Protein AF-A0A2D8CQT9-F1 (afdb_monomer_lite)

Structure (mmCIF, N/CA/C/O backbone):
data_AF-A0A2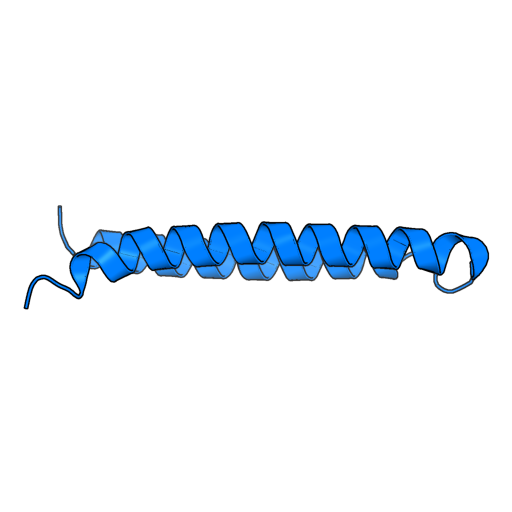D8CQT9-F1
#
_entry.id   AF-A0A2D8CQT9-F1
#
loop_
_atom_site.group_PDB
_atom_site.id
_atom_site.type_symbol
_atom_site.label_atom_id
_atom_site.label_alt_id
_atom_site.label_comp_id
_atom_site.label_asym_id
_atom_site.label_entity_id
_atom_site.label_seq_id
_atom_site.pdbx_PDB_ins_code
_atom_site.Cartn_x
_atom_site.Cartn_y
_atom_site.Cartn_z
_atom_site.occupancy
_atom_site.B_iso_or_equiv
_atom_site.auth_seq_id
_atom_site.auth_comp_id
_atom_site.auth_a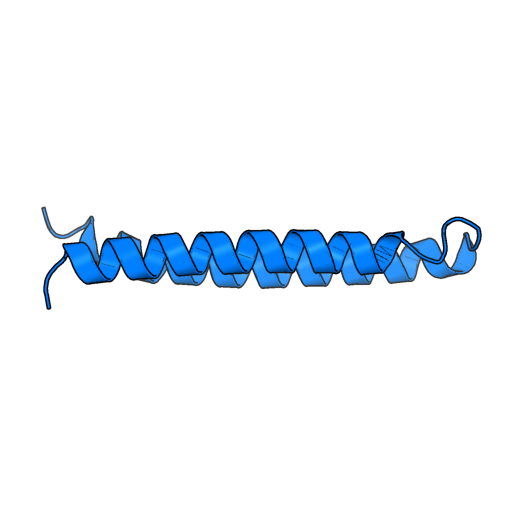sym_id
_atom_site.auth_atom_id
_atom_site.pdbx_PDB_model_num
ATOM 1 N N . MET A 1 1 ? -22.138 2.653 21.509 1.00 52.12 1 MET A N 1
ATOM 2 C CA . MET A 1 1 ? -22.274 1.927 20.223 1.00 52.12 1 MET A CA 1
ATOM 3 C C . MET A 1 1 ? -21.548 0.604 20.380 1.00 52.12 1 MET A C 1
ATOM 5 O O . MET A 1 1 ? -20.379 0.650 20.729 1.00 52.12 1 MET A O 1
ATOM 9 N N . ASN A 1 2 ? -22.249 -0.529 20.264 1.00 54.09 2 ASN A N 1
ATOM 10 C CA . ASN A 1 2 ? -21.778 -1.843 20.723 1.00 54.09 2 ASN A CA 1
ATOM 11 C C . ASN A 1 2 ? -20.353 -2.153 20.210 1.00 54.09 2 ASN A C 1
ATOM 13 O O . ASN A 1 2 ? -20.137 -2.141 18.998 1.00 54.09 2 ASN A O 1
ATOM 17 N N . ASN A 1 3 ? -19.392 -2.415 21.103 1.00 69.06 3 ASN A N 1
ATOM 18 C CA . ASN A 1 3 ? -17.968 -2.612 20.764 1.00 69.06 3 ASN A CA 1
ATOM 19 C C . ASN A 1 3 ? -17.756 -3.751 19.742 1.00 69.06 3 ASN A C 1
ATOM 21 O O . ASN A 1 3 ? -16.805 -3.743 18.959 1.00 69.06 3 ASN A O 1
ATOM 25 N N . THR A 1 4 ? -18.711 -4.682 19.668 1.00 70.44 4 THR A N 1
ATOM 26 C CA . THR A 1 4 ? -18.802 -5.734 18.649 1.00 70.44 4 THR A CA 1
ATOM 27 C C . THR A 1 4 ? -18.960 -5.183 17.228 1.00 70.44 4 THR A C 1
ATOM 29 O O . THR A 1 4 ? -18.286 -5.655 16.319 1.00 70.44 4 THR A O 1
ATOM 32 N N . ILE A 1 5 ? -19.791 -4.154 17.020 1.00 72.94 5 ILE A N 1
ATOM 33 C CA . ILE A 1 5 ? -20.039 -3.565 15.690 1.00 72.94 5 ILE A CA 1
ATOM 34 C C . ILE A 1 5 ? -18.768 -2.889 15.170 1.00 72.94 5 ILE A C 1
ATOM 36 O O . ILE A 1 5 ? -18.424 -3.047 14.003 1.00 72.94 5 ILE A O 1
ATOM 40 N N . LYS A 1 6 ? -18.029 -2.207 16.051 1.00 68.50 6 LYS A N 1
ATOM 41 C CA . LYS A 1 6 ? -16.768 -1.542 15.701 1.00 68.50 6 LYS A CA 1
ATOM 42 C C . LYS A 1 6 ? -15.661 -2.538 15.337 1.00 68.50 6 LYS A C 1
ATOM 44 O O . LYS A 1 6 ? -14.948 -2.335 14.355 1.00 68.50 6 LYS A O 1
ATOM 49 N N . LYS A 1 7 ? -15.540 -3.641 16.089 1.00 74.88 7 LYS A N 1
ATOM 50 C CA . LYS A 1 7 ? -14.605 -4.737 15.770 1.00 74.88 7 LYS A CA 1
ATOM 51 C C . LYS A 1 7 ? -14.926 -5.383 14.423 1.00 74.88 7 LYS A C 1
ATOM 53 O O . LYS A 1 7 ? -14.018 -5.598 13.624 1.00 74.88 7 LYS A O 1
ATOM 58 N N . VAL A 1 8 ? -16.205 -5.648 14.155 1.00 83.12 8 VAL A N 1
ATOM 59 C CA . VAL A 1 8 ? -16.659 -6.222 12.880 1.00 83.12 8 VAL A CA 1
ATOM 60 C C . VAL A 1 8 ? -16.386 -5.263 11.723 1.00 83.12 8 VAL A C 1
ATOM 62 O O . VAL A 1 8 ? -15.792 -5.677 10.729 1.00 83.12 8 VAL A O 1
ATOM 65 N N . SER A 1 9 ? -16.727 -3.976 11.860 1.00 80.31 9 SER A N 1
ATOM 66 C CA . SER A 1 9 ? -16.458 -2.986 10.812 1.00 80.31 9 SER A CA 1
ATOM 67 C C . SER A 1 9 ? -14.967 -2.851 10.523 1.00 80.31 9 SER A C 1
ATOM 69 O O . SER A 1 9 ? -14.580 -2.744 9.366 1.00 80.31 9 SER A O 1
ATOM 71 N N . ALA A 1 10 ? -14.120 -2.911 11.552 1.00 80.25 10 ALA A N 1
ATOM 72 C CA . ALA A 1 10 ? -12.681 -2.817 11.373 1.00 80.25 10 ALA A CA 1
ATOM 73 C C . ALA A 1 1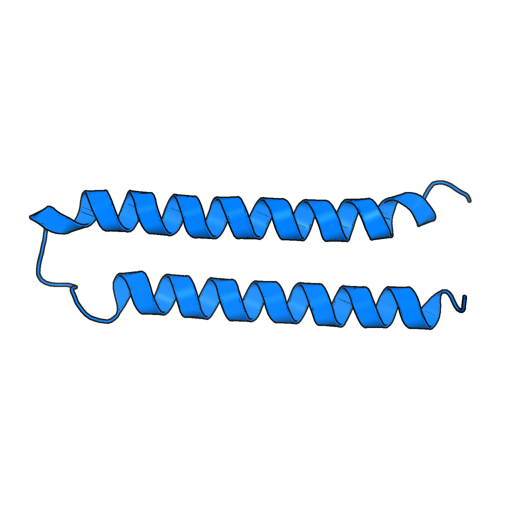0 ? -12.090 -4.045 10.666 1.00 80.25 10 ALA A C 1
ATOM 75 O O . ALA A 1 10 ? -11.268 -3.890 9.767 1.00 80.25 10 ALA A O 1
ATOM 76 N N . TYR A 1 11 ? -12.534 -5.254 11.024 1.00 83.12 11 TYR A N 1
ATOM 77 C CA . TYR A 1 11 ? -12.083 -6.480 10.363 1.00 83.12 11 TYR A CA 1
ATOM 78 C C . TYR A 1 11 ? -12.484 -6.512 8.880 1.00 83.12 11 TYR A C 1
ATOM 80 O O . TYR A 1 11 ? -11.664 -6.842 8.023 1.00 83.12 11 TYR A O 1
ATOM 88 N N . ILE A 1 12 ? -13.712 -6.082 8.568 1.00 86.94 12 ILE A N 1
ATOM 89 C CA . ILE A 1 12 ? -14.187 -5.926 7.186 1.00 86.94 12 ILE A CA 1
ATOM 90 C C . ILE A 1 12 ? -13.322 -4.909 6.433 1.00 86.94 12 ILE A C 1
ATOM 92 O O . ILE A 1 12 ? -12.898 -5.175 5.311 1.00 86.94 12 ILE A O 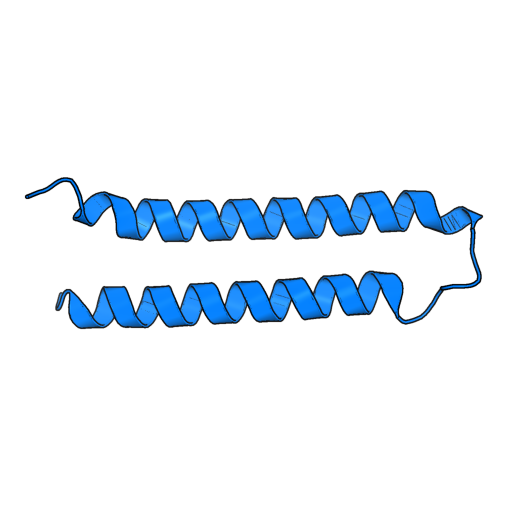1
ATOM 96 N N . LEU A 1 13 ? -13.017 -3.767 7.053 1.00 85.69 13 LEU A N 1
ATOM 97 C CA . LEU A 1 13 ? -12.253 -2.699 6.412 1.00 85.69 13 LEU A CA 1
ATOM 98 C C . LEU A 1 13 ? -10.796 -3.109 6.139 1.00 85.69 13 LEU A C 1
ATOM 100 O O . LEU A 1 13 ? -10.275 -2.828 5.063 1.00 85.69 13 LEU A O 1
ATOM 104 N N . ILE A 1 14 ? -10.163 -3.839 7.064 1.00 86.44 14 ILE A N 1
ATOM 105 C CA . ILE A 1 14 ? -8.819 -4.416 6.876 1.00 86.44 14 ILE A CA 1
ATOM 106 C C . ILE A 1 14 ? -8.822 -5.414 5.716 1.00 86.44 14 ILE A C 1
ATOM 108 O O . ILE A 1 14 ? -7.945 -5.358 4.854 1.00 86.44 14 ILE A O 1
ATOM 112 N N . SER A 1 15 ? -9.812 -6.310 5.676 1.00 88.25 15 SER A N 1
ATOM 113 C CA . SER A 1 15 ? -9.942 -7.305 4.608 1.00 88.25 15 SER A CA 1
ATOM 114 C C . SER A 1 15 ? -10.128 -6.644 3.239 1.00 88.25 15 SER A C 1
ATOM 116 O O . SER A 1 15 ? -9.441 -7.006 2.284 1.00 88.25 15 SER A O 1
ATOM 118 N N . LEU A 1 16 ? -10.974 -5.614 3.159 1.00 87.88 16 LEU A N 1
ATOM 119 C CA . LEU A 1 16 ? -11.199 -4.839 1.940 1.00 87.88 16 LEU A CA 1
ATOM 120 C C . LEU A 1 16 ? -9.910 -4.165 1.441 1.00 87.88 16 LEU A C 1
ATOM 122 O O . LEU A 1 16 ? -9.594 -4.224 0.251 1.00 87.88 16 LEU A O 1
ATOM 126 N N . VAL A 1 17 ? -9.143 -3.550 2.346 1.00 88.94 17 VAL A N 1
ATOM 127 C CA . VAL A 1 17 ? -7.875 -2.882 2.015 1.00 88.94 17 VAL A CA 1
ATOM 128 C C . VAL A 1 17 ? -6.828 -3.881 1.537 1.00 88.94 17 VAL A C 1
ATOM 130 O O . VAL A 1 17 ? -6.167 -3.625 0.530 1.00 88.94 17 VAL A O 1
ATOM 133 N N . LEU A 1 18 ? -6.703 -5.032 2.200 1.00 88.19 18 LEU A N 1
ATOM 134 C CA . LEU A 1 18 ? -5.802 -6.108 1.781 1.00 88.19 18 LEU A CA 1
ATOM 135 C C . LEU A 1 18 ? -6.128 -6.594 0.369 1.00 88.19 18 LEU A C 1
ATOM 137 O O . LEU A 1 18 ? -5.241 -6.611 -0.481 1.00 88.19 18 LEU A O 1
ATOM 141 N N . LEU A 1 19 ? -7.399 -6.906 0.096 1.00 92.06 19 LEU A N 1
ATOM 142 C CA . LEU A 1 19 ? -7.841 -7.341 -1.231 1.00 92.06 19 LEU A CA 1
ATOM 143 C C . LEU A 1 19 ? -7.550 -6.284 -2.299 1.00 92.06 19 LEU A C 1
ATOM 145 O O . LEU A 1 19 ? -6.980 -6.600 -3.341 1.00 92.06 19 LEU A O 1
ATOM 149 N N . THR A 1 20 ? -7.875 -5.023 -2.018 1.00 87.81 20 THR A N 1
ATOM 150 C CA . THR A 1 20 ? -7.641 -3.912 -2.951 1.00 87.81 20 THR A CA 1
ATOM 151 C C . THR A 1 20 ? -6.149 -3.725 -3.230 1.00 87.81 20 THR A C 1
ATOM 153 O O . THR A 1 20 ? -5.751 -3.520 -4.374 1.00 87.81 20 THR A O 1
ATOM 156 N N . THR A 1 21 ? -5.302 -3.861 -2.207 1.00 90.31 21 THR A N 1
ATOM 157 C CA . THR A 1 21 ? -3.842 -3.754 -2.348 1.00 90.31 21 THR A CA 1
ATOM 158 C C . THR A 1 21 ? -3.287 -4.897 -3.192 1.00 90.31 21 THR A C 1
ATOM 160 O O . THR A 1 21 ? -2.476 -4.661 -4.084 1.00 90.31 21 THR A O 1
ATOM 163 N N . THR A 1 22 ? -3.743 -6.131 -2.959 1.00 90.38 22 THR A N 1
ATOM 164 C CA . THR A 1 22 ? -3.327 -7.296 -3.750 1.00 90.38 22 THR A CA 1
ATOM 165 C C . THR A 1 22 ? -3.725 -7.149 -5.214 1.00 90.38 22 THR A C 1
ATOM 167 O O . THR A 1 22 ? -2.882 -7.373 -6.078 1.00 90.38 22 THR A O 1
ATOM 170 N N . VAL A 1 23 ? -4.963 -6.734 -5.504 1.00 90.06 23 VAL A N 1
ATOM 171 C CA . VAL A 1 23 ? -5.436 -6.512 -6.881 1.00 90.06 23 VAL A CA 1
ATOM 172 C C . VAL A 1 23 ? -4.641 -5.398 -7.561 1.00 90.06 23 VAL A C 1
ATOM 174 O O . VAL A 1 23 ? -4.173 -5.599 -8.676 1.00 90.06 23 VAL A O 1
ATOM 177 N N . ALA A 1 24 ? -4.410 -4.273 -6.880 1.00 87.75 24 ALA A N 1
ATOM 178 C CA . ALA A 1 24 ? -3.644 -3.156 -7.429 1.00 87.75 24 ALA A CA 1
ATOM 179 C C . ALA A 1 24 ? -2.194 -3.549 -7.759 1.00 87.75 24 ALA A C 1
ATOM 181 O O . ALA A 1 24 ? -1.678 -3.198 -8.818 1.00 87.75 24 ALA A O 1
ATOM 182 N N . VAL A 1 25 ? -1.533 -4.319 -6.888 1.00 86.94 25 VAL A N 1
ATOM 183 C CA . VAL A 1 25 ? -0.194 -4.850 -7.185 1.00 86.94 25 VAL A CA 1
ATOM 184 C C . VAL A 1 25 ? -0.256 -5.824 -8.365 1.00 86.94 25 VAL A C 1
ATOM 186 O O . VAL A 1 25 ? 0.570 -5.729 -9.267 1.00 86.94 25 VAL A O 1
ATOM 189 N N . LEU A 1 26 ? -1.249 -6.713 -8.430 1.00 87.50 26 LEU A N 1
ATOM 190 C CA . LEU A 1 26 ? -1.404 -7.626 -9.568 1.00 87.50 26 LEU A CA 1
ATOM 191 C C . LEU A 1 26 ? -1.606 -6.878 -10.894 1.00 87.50 26 LEU A C 1
ATOM 193 O O . LEU A 1 26 ? -1.030 -7.265 -11.907 1.00 87.50 26 LEU A O 1
ATOM 197 N N . GLU A 1 27 ? -2.369 -5.787 -10.887 1.00 85.38 27 GLU A N 1
ATOM 198 C CA . GLU A 1 27 ? -2.617 -4.940 -12.057 1.00 85.38 27 GLU A CA 1
ATOM 199 C C . GLU A 1 27 ? -1.337 -4.237 -12.540 1.00 85.38 27 GLU A C 1
ATOM 201 O O . GLU A 1 27 ? -1.053 -4.202 -13.740 1.00 85.38 27 GLU A O 1
ATOM 206 N N . ILE A 1 28 ? -0.505 -3.749 -11.612 1.00 82.00 28 ILE A N 1
ATOM 207 C CA . ILE A 1 28 ? 0.772 -3.098 -11.945 1.00 82.00 28 ILE A CA 1
ATOM 208 C C . ILE A 1 28 ? 1.733 -4.068 -12.647 1.00 82.00 28 ILE A C 1
ATOM 210 O O . ILE A 1 28 ? 2.490 -3.649 -13.530 1.00 82.00 28 ILE A O 1
ATOM 214 N N . TRP A 1 29 ? 1.710 -5.353 -12.290 1.00 79.38 29 TRP A N 1
ATOM 215 C CA . TRP A 1 29 ? 2.661 -6.346 -12.801 1.00 79.38 29 TRP A CA 1
ATOM 216 C C . TRP A 1 29 ? 2.100 -7.240 -13.922 1.00 79.38 29 TRP A C 1
ATOM 218 O O . TRP A 1 29 ? 2.880 -7.772 -14.708 1.00 79.38 29 TRP A O 1
ATOM 228 N N . GLY A 1 30 ? 0.778 -7.383 -14.056 1.00 72.75 30 GLY A N 1
ATOM 229 C CA . GLY A 1 30 ? 0.147 -8.430 -14.871 1.00 72.75 30 GLY A CA 1
ATOM 230 C C . GLY A 1 30 ? 0.256 -8.300 -16.397 1.00 72.75 30 GLY A C 1
ATOM 231 O O . GLY A 1 30 ? 0.141 -9.308 -17.084 1.00 72.75 30 GLY A O 1
ATOM 232 N N . ILE A 1 31 ? 0.478 -7.102 -16.955 1.00 64.81 31 ILE A N 1
ATOM 233 C CA . ILE A 1 31 ? 0.306 -6.855 -18.411 1.00 64.81 31 ILE A CA 1
ATOM 234 C C . ILE A 1 31 ? 1.603 -6.457 -19.150 1.00 64.81 31 ILE A C 1
ATOM 236 O O . ILE A 1 31 ? 1.622 -6.404 -20.374 1.00 64.81 31 ILE A O 1
ATOM 240 N N . HIS A 1 32 ? 2.729 -6.234 -18.461 1.00 55.97 32 HIS A N 1
ATOM 241 C CA . HIS A 1 32 ? 3.935 -5.643 -19.080 1.00 55.97 32 HIS A CA 1
ATOM 242 C C . HIS A 1 32 ? 5.273 -6.249 -18.614 1.00 55.97 32 HIS A C 1
ATOM 244 O O . HIS A 1 32 ? 6.254 -5.528 -18.436 1.00 55.97 32 HIS A O 1
ATOM 250 N N . LEU A 1 33 ? 5.363 -7.575 -18.462 1.00 59.72 33 LEU A N 1
ATOM 251 C CA . LEU A 1 33 ? 6.625 -8.231 -18.070 1.00 59.72 33 LEU A CA 1
ATOM 252 C C . LEU A 1 33 ? 7.800 -8.014 -19.053 1.00 59.72 33 LEU A C 1
ATOM 254 O O . LEU A 1 33 ? 8.944 -8.250 -18.677 1.00 59.72 33 LEU A O 1
ATOM 258 N N . PHE A 1 34 ? 7.548 -7.557 -20.284 1.00 60.25 34 PHE A N 1
ATOM 259 C CA . PHE A 1 34 ? 8.569 -7.421 -21.334 1.00 60.25 34 PHE A CA 1
ATOM 260 C C . PHE A 1 34 ? 9.191 -6.017 -21.489 1.00 60.25 34 PHE A C 1
ATOM 262 O O . PHE A 1 34 ? 10.121 -5.871 -22.281 1.00 60.25 34 PHE A O 1
ATOM 269 N N . ASP A 1 35 ? 8.741 -4.990 -20.751 1.00 68.25 35 ASP A N 1
ATOM 270 C CA . ASP A 1 35 ? 9.270 -3.619 -20.886 1.00 68.25 35 ASP A CA 1
ATOM 271 C C . ASP A 1 35 ? 10.123 -3.198 -19.675 1.00 68.25 35 ASP A C 1
ATOM 273 O O . ASP A 1 35 ? 9.635 -2.693 -18.661 1.00 68.25 35 ASP A O 1
ATOM 277 N N . ILE A 1 36 ? 11.437 -3.404 -19.793 1.00 67.75 36 ILE A N 1
ATOM 278 C CA . ILE A 1 36 ? 12.434 -3.038 -18.772 1.00 67.75 36 ILE A CA 1
ATOM 279 C C . ILE A 1 36 ? 12.532 -1.521 -18.562 1.00 67.75 36 ILE A C 1
ATOM 281 O O . ILE A 1 36 ? 12.900 -1.069 -17.477 1.00 67.75 36 ILE A O 1
ATOM 285 N N . LYS A 1 37 ? 12.168 -0.714 -19.564 1.00 72.38 37 LYS A N 1
ATOM 286 C CA . LYS A 1 37 ? 12.252 0.748 -19.482 1.00 72.38 37 LYS A CA 1
ATOM 287 C C . LYS A 1 37 ? 11.180 1.320 -18.551 1.00 72.38 37 LYS A C 1
ATOM 289 O O . LYS A 1 37 ? 11.441 2.280 -17.829 1.00 72.38 37 LYS A O 1
ATOM 294 N N . ALA A 1 38 ? 10.006 0.695 -18.513 1.00 74.56 38 ALA A N 1
ATOM 295 C CA . ALA A 1 38 ? 8.904 1.052 -17.627 1.00 74.56 38 ALA A CA 1
ATOM 296 C C . ALA A 1 38 ? 8.998 0.425 -16.221 1.00 74.56 38 ALA A C 1
ATOM 298 O O . ALA A 1 38 ? 8.184 0.760 -15.356 1.00 74.56 38 ALA A O 1
ATOM 299 N N . ILE A 1 39 ? 9.978 -0.451 -15.955 1.00 80.00 39 ILE A N 1
ATOM 300 C CA . ILE A 1 39 ? 10.092 -1.179 -14.677 1.00 80.00 39 ILE A CA 1
ATOM 301 C C . ILE A 1 39 ? 10.255 -0.223 -13.485 1.00 80.00 39 ILE A C 1
ATOM 303 O O . ILE A 1 39 ? 9.621 -0.404 -12.446 1.00 80.00 39 ILE A O 1
ATOM 307 N N . PHE A 1 40 ? 11.050 0.841 -13.654 1.00 81.00 40 PHE A N 1
ATOM 308 C CA . PHE A 1 40 ? 11.311 1.828 -12.605 1.00 81.00 40 PHE A CA 1
ATOM 309 C C . PHE A 1 40 ? 10.039 2.598 -12.226 1.00 81.00 40 PHE A C 1
ATOM 311 O O . PHE A 1 40 ? 9.756 2.802 -11.047 1.00 81.00 40 PHE A O 1
ATOM 318 N N . TRP A 1 41 ? 9.226 2.962 -13.221 1.00 82.62 41 TRP A N 1
ATOM 319 C CA . TRP A 1 41 ? 7.956 3.653 -12.998 1.00 82.62 41 TRP A CA 1
ATOM 320 C C . TRP A 1 41 ? 6.942 2.766 -12.262 1.00 82.62 41 TRP A C 1
ATOM 322 O O . TRP A 1 41 ? 6.275 3.214 -11.331 1.00 82.62 41 TRP A O 1
ATOM 332 N N . ARG A 1 42 ? 6.883 1.476 -12.614 1.00 80.00 42 ARG A N 1
ATOM 333 C CA . ARG A 1 42 ? 6.012 0.481 -11.962 1.00 80.00 42 ARG A CA 1
ATOM 334 C C . ARG A 1 42 ? 6.421 0.184 -10.525 1.00 80.00 42 ARG A C 1
ATOM 336 O O . ARG A 1 42 ? 5.556 0.000 -9.668 1.00 80.00 42 ARG A O 1
ATOM 343 N N . LEU A 1 43 ? 7.724 0.170 -10.246 1.00 84.06 43 LEU A N 1
ATOM 344 C CA . LEU A 1 43 ? 8.247 0.079 -8.883 1.00 84.06 43 LEU A CA 1
ATOM 345 C C . LEU A 1 43 ? 7.810 1.289 -8.053 1.00 84.06 43 LEU A C 1
ATOM 347 O O . LEU A 1 43 ? 7.317 1.111 -6.941 1.00 84.06 43 LEU A O 1
ATOM 351 N N . MET A 1 44 ? 7.901 2.497 -8.617 1.00 88.50 44 MET A N 1
ATOM 352 C CA . MET A 1 44 ? 7.402 3.716 -7.973 1.00 88.50 44 MET A CA 1
ATOM 353 C C . MET A 1 44 ? 5.891 3.640 -7.697 1.00 88.50 44 MET A C 1
ATOM 355 O O . MET A 1 44 ? 5.456 3.922 -6.582 1.00 88.50 44 MET A O 1
ATOM 359 N N . GLN A 1 45 ? 5.094 3.184 -8.669 1.00 86.06 45 GLN A N 1
ATOM 360 C CA . GLN A 1 45 ? 3.650 2.972 -8.501 1.00 86.06 45 GLN A CA 1
ATOM 361 C C . GLN A 1 45 ? 3.325 1.929 -7.426 1.00 86.06 45 GLN A C 1
ATOM 363 O O . GLN A 1 45 ? 2.470 2.179 -6.580 1.00 86.06 45 GLN A O 1
ATOM 368 N N . SER A 1 46 ? 4.018 0.787 -7.418 1.00 87.25 46 SER A N 1
ATOM 369 C CA . SER A 1 46 ? 3.826 -0.252 -6.396 1.00 87.25 46 SER A CA 1
ATOM 370 C C . SER A 1 46 ? 4.139 0.296 -5.008 1.00 87.25 46 SER A C 1
ATOM 372 O O . SER A 1 46 ? 3.375 0.078 -4.071 1.00 87.25 46 SER A O 1
ATOM 374 N N . LEU A 1 47 ? 5.225 1.063 -4.883 1.00 89.81 47 LEU A N 1
ATOM 375 C CA . LEU A 1 47 ? 5.611 1.683 -3.621 1.00 89.81 47 LEU A CA 1
ATOM 376 C C . LEU A 1 47 ? 4.549 2.677 -3.136 1.00 89.81 47 LEU A C 1
ATOM 378 O O . LEU A 1 47 ? 4.213 2.664 -1.956 1.00 89.81 47 LEU A O 1
ATOM 382 N N . LEU A 1 48 ? 3.971 3.481 -4.035 1.00 89.62 48 LEU A N 1
ATOM 383 C CA . LEU A 1 48 ? 2.865 4.387 -3.707 1.00 89.62 48 LEU A CA 1
ATOM 384 C C . LEU A 1 48 ? 1.601 3.641 -3.270 1.00 89.62 48 LEU A C 1
ATOM 386 O O . LEU A 1 48 ? 0.967 4.042 -2.295 1.00 89.62 48 LEU A O 1
ATOM 390 N N . VAL A 1 49 ? 1.245 2.548 -3.947 1.00 90.19 49 VAL A N 1
ATOM 391 C CA . VAL A 1 49 ? 0.090 1.714 -3.576 1.00 90.19 49 VAL A CA 1
ATOM 392 C C . VAL A 1 49 ? 0.287 1.103 -2.190 1.00 90.19 49 VAL A C 1
ATOM 394 O O . VAL A 1 49 ? -0.609 1.182 -1.350 1.00 90.19 49 VAL A O 1
ATOM 397 N N . ILE A 1 50 ? 1.471 0.555 -1.916 1.00 90.12 50 ILE A N 1
ATOM 398 C CA . ILE A 1 50 ? 1.813 -0.024 -0.610 1.00 90.12 50 ILE A CA 1
ATOM 399 C C . ILE A 1 50 ? 1.844 1.064 0.470 1.00 90.12 50 ILE A C 1
ATOM 401 O O . ILE A 1 50 ? 1.352 0.847 1.576 1.00 90.12 50 ILE A O 1
ATOM 405 N N . PHE A 1 51 ? 2.369 2.250 0.156 1.00 92.06 51 PHE A N 1
ATOM 406 C CA . PHE A 1 51 ? 2.393 3.390 1.070 1.00 92.06 51 PHE A CA 1
ATOM 407 C C . PHE A 1 51 ? 0.980 3.854 1.438 1.00 92.06 51 PHE A C 1
ATOM 409 O O . PHE A 1 51 ? 0.670 4.022 2.617 1.00 92.06 51 PHE A O 1
ATOM 416 N N . CYS A 1 52 ? 0.099 3.990 0.445 1.00 88.88 52 CYS A N 1
ATOM 417 C CA . CYS A 1 52 ? -1.294 4.363 0.660 1.00 88.88 52 CYS A CA 1
ATOM 418 C C . CYS A 1 52 ? -2.035 3.291 1.474 1.00 88.88 52 CYS A C 1
ATOM 420 O O . CYS A 1 52 ? -2.691 3.609 2.463 1.00 88.88 52 CYS A O 1
ATOM 422 N N . SER A 1 53 ? -1.848 2.012 1.131 1.00 90.12 53 SER A N 1
ATOM 423 C CA . SER A 1 53 ? -2.392 0.887 1.897 1.00 90.12 53 SER A CA 1
ATOM 424 C C . SER A 1 53 ? -1.937 0.926 3.358 1.00 90.12 53 SER A C 1
ATOM 426 O O . SER A 1 53 ? -2.764 0.868 4.264 1.00 90.12 53 SER A O 1
ATOM 428 N N . SER A 1 54 ? -0.644 1.144 3.607 1.00 89.50 54 SER A N 1
ATOM 429 C CA . SER A 1 54 ? -0.087 1.258 4.959 1.00 89.50 54 SER A CA 1
ATOM 430 C C . SER A 1 54 ? -0.695 2.419 5.754 1.00 89.50 54 SER A C 1
ATOM 432 O O . SER A 1 54 ? -1.051 2.242 6.919 1.00 89.50 54 SER A O 1
ATOM 434 N N . ALA A 1 55 ? -0.899 3.586 5.133 1.00 89.81 55 ALA A N 1
ATOM 435 C CA . ALA A 1 55 ? -1.567 4.718 5.775 1.00 89.81 55 ALA A CA 1
ATOM 436 C C . ALA A 1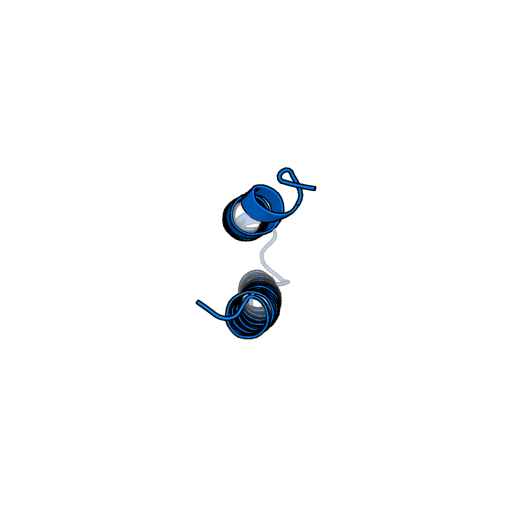 55 ? -3.020 4.388 6.159 1.00 89.81 55 ALA A C 1
ATOM 438 O O . ALA A 1 55 ? -3.460 4.725 7.260 1.00 89.81 55 ALA A O 1
ATOM 439 N N . VAL A 1 56 ? -3.748 3.677 5.292 1.00 87.94 56 VAL A N 1
ATOM 440 C CA . VAL A 1 56 ? -5.111 3.218 5.590 1.00 87.94 56 VAL A CA 1
ATOM 441 C C . VAL A 1 56 ? -5.104 2.170 6.707 1.00 87.94 56 VAL A C 1
ATOM 443 O O . VAL A 1 56 ? -5.904 2.280 7.634 1.00 87.94 56 VAL A O 1
ATOM 446 N N . LEU A 1 57 ? -4.181 1.202 6.697 1.00 86.88 57 LEU A N 1
ATOM 447 C CA . LEU A 1 57 ? -4.021 0.247 7.801 1.00 86.88 57 LEU A CA 1
ATOM 448 C C . LEU A 1 57 ? -3.720 0.962 9.123 1.00 86.88 57 LEU A C 1
ATOM 450 O O . LEU A 1 57 ? -4.357 0.659 10.128 1.00 86.88 57 LEU A O 1
ATOM 454 N N . LEU A 1 58 ? -2.792 1.922 9.133 1.00 86.25 58 LEU A N 1
ATOM 455 C CA . LEU A 1 58 ? -2.465 2.727 10.313 1.00 86.25 58 LEU A CA 1
ATOM 456 C C . LEU A 1 58 ? -3.664 3.538 10.802 1.00 86.25 58 LEU A C 1
ATOM 458 O O . LEU A 1 58 ? -3.866 3.633 12.008 1.00 86.25 58 LEU A O 1
ATOM 462 N N . PHE A 1 59 ? -4.481 4.080 9.900 1.00 84.69 59 PHE A N 1
ATOM 463 C CA . PHE A 1 59 ? -5.719 4.769 10.258 1.00 84.69 59 PHE A CA 1
ATOM 464 C C . PHE A 1 59 ? -6.718 3.818 10.925 1.00 84.69 59 PHE A C 1
ATOM 466 O O . PHE A 1 59 ? -7.269 4.137 11.979 1.00 84.69 59 PHE A O 1
ATOM 473 N N . ILE A 1 60 ? -6.900 2.619 10.367 1.00 83.25 60 ILE A N 1
ATOM 474 C CA . ILE A 1 60 ? -7.771 1.592 10.949 1.00 83.25 60 ILE A CA 1
ATOM 475 C C . ILE A 1 60 ? -7.247 1.165 12.325 1.00 83.25 60 ILE A C 1
ATOM 477 O O . ILE A 1 60 ? -8.014 1.113 13.289 1.00 83.25 60 ILE A O 1
ATOM 481 N N . PHE A 1 61 ? -5.940 0.921 12.444 1.00 80.81 61 PHE A N 1
ATOM 482 C CA . PHE A 1 61 ? -5.309 0.627 13.724 1.00 80.81 61 PHE A CA 1
ATOM 483 C C . PHE A 1 61 ? -5.469 1.781 14.704 1.00 80.81 61 PHE A C 1
ATOM 485 O O . PHE A 1 61 ? -5.833 1.512 15.831 1.00 80.81 61 PHE A O 1
ATOM 492 N N . ALA A 1 62 ? -5.272 3.041 14.322 1.00 82.19 62 ALA A N 1
ATOM 493 C CA . ALA A 1 62 ? -5.438 4.186 15.217 1.00 82.19 62 ALA A CA 1
ATOM 494 C C . ALA A 1 62 ? -6.880 4.315 15.736 1.00 82.19 62 ALA A C 1
ATOM 496 O O . ALA A 1 62 ? -7.087 4.565 16.925 1.00 82.19 62 ALA A O 1
ATOM 497 N N . VAL A 1 63 ? -7.872 4.087 14.871 1.00 75.06 63 VAL A N 1
ATOM 498 C CA . VAL A 1 63 ? -9.293 4.070 15.250 1.00 75.06 63 VAL A CA 1
ATOM 499 C C . VAL A 1 63 ? -9.596 2.929 16.229 1.00 75.06 63 VAL A C 1
ATOM 501 O O . VAL A 1 63 ? -10.309 3.155 17.202 1.00 75.06 63 VAL A O 1
ATOM 504 N N . ILE A 1 64 ? -9.025 1.734 16.029 1.00 69.50 64 ILE A N 1
ATOM 505 C CA . ILE A 1 64 ? -9.171 0.595 16.957 1.00 69.50 64 ILE A CA 1
ATOM 506 C C . ILE A 1 64 ? -8.391 0.809 18.265 1.00 69.50 64 ILE A C 1
ATOM 508 O O . ILE A 1 64 ? -8.903 0.549 19.351 1.00 69.50 64 ILE A O 1
ATOM 512 N N . LEU A 1 65 ? -7.129 1.235 18.178 1.00 61.34 65 LEU A N 1
ATOM 513 C CA . LEU A 1 65 ? -6.173 1.301 19.287 1.00 61.34 65 LEU A CA 1
ATOM 514 C C . LEU A 1 65 ? -6.555 2.391 20.290 1.00 61.34 65 LEU A C 1
ATOM 516 O O . LEU A 1 65 ? -6.225 2.265 21.467 1.00 61.34 65 LEU A O 1
ATOM 520 N N . LYS A 1 66 ? -7.303 3.413 19.848 1.00 58.03 66 LYS A N 1
ATOM 521 C CA . LYS A 1 66 ? -7.928 4.403 20.731 1.00 58.03 66 LYS A CA 1
ATOM 522 C C . LYS A 1 66 ? -8.811 3.752 21.806 1.00 58.03 66 LYS A C 1
ATOM 524 O O . LYS A 1 66 ? -8.879 4.287 22.901 1.00 58.03 66 LYS A O 1
ATOM 529 N N . GLU A 1 67 ? -9.410 2.589 21.541 1.00 54.38 67 GLU A N 1
ATOM 530 C CA . GLU A 1 67 ? -10.228 1.859 22.526 1.00 54.38 67 GLU A CA 1
ATOM 531 C C . GLU A 1 67 ? -9.427 0.921 23.441 1.00 54.38 67 GLU A C 1
ATOM 533 O O . GLU A 1 67 ? -9.908 0.576 24.511 1.00 54.38 67 GLU A O 1
ATOM 538 N N . LYS A 1 68 ? -8.200 0.513 23.080 1.00 52.03 68 LYS A N 1
ATOM 539 C CA . LYS A 1 68 ? -7.405 -0.423 23.907 1.00 52.03 68 LYS A CA 1
ATOM 540 C C . LYS A 1 68 ? -6.665 0.260 25.069 1.00 52.03 68 LYS A C 1
ATOM 542 O O . LYS A 1 68 ? -5.972 -0.411 25.824 1.00 52.03 68 LYS A O 1
ATOM 547 N N . LYS A 1 69 ? -6.728 1.591 25.161 1.00 48.47 69 LYS A N 1
ATOM 548 C CA . LYS A 1 69 ? -5.998 2.393 26.158 1.00 48.47 69 LYS A CA 1
ATOM 549 C C . LYS A 1 69 ? -6.870 2.840 27.342 1.00 48.47 69 LYS A C 1
ATOM 551 O O . LYS A 1 69 ? -6.391 3.620 28.155 1.00 48.47 69 LYS A O 1
ATOM 556 N N . GLU A 1 70 ? -8.119 2.374 27.409 1.00 45.00 70 GLU A N 1
ATOM 557 C CA . GLU A 1 70 ? -9.093 2.699 28.467 1.00 45.00 70 GLU A CA 1
ATOM 558 C C . GLU A 1 70 ? -9.428 1.500 29.381 1.00 45.00 70 GLU A C 1
ATOM 560 O O . GLU A 1 70 ? -10.484 1.492 30.010 1.00 45.00 70 GLU A O 1
ATOM 565 N N . GLU A 1 71 ? -8.540 0.502 29.481 1.00 36.88 71 GLU A N 1
ATOM 566 C CA . GLU A 1 71 ? -8.565 -0.496 30.568 1.00 36.88 71 GLU A CA 1
ATOM 567 C C . GLU A 1 71 ? -7.380 -0.292 31.516 1.00 36.88 71 GLU A C 1
ATOM 569 O O . GLU 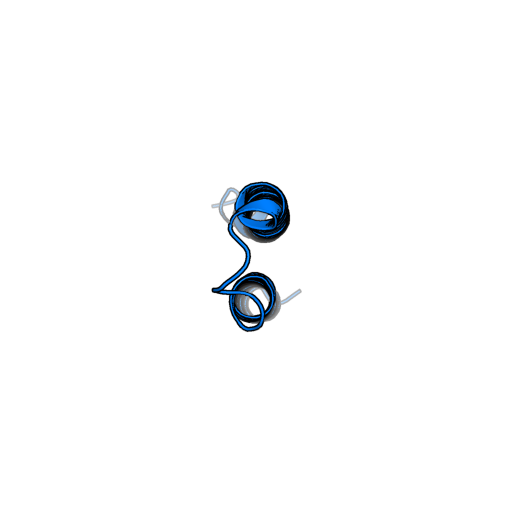A 1 71 ? -6.232 -0.217 31.013 1.00 36.88 71 GLU A O 1
#

Sequence (71 aa):
MNNTIKKVSAYILISLVLLTTTVAVLEIWGIHLFDIKAIFWRLMQSLLVIFCSSAVLLFIFAVILKEKKEE

Foldseek 3Di:
DPVVVLVVVLVVQLVVLVVVLVVQLCVLCVPPPPDPPCVVVSVVSNVVSVVVSVVSNVVSCVVVVVVVVPD

Secondary structure (DSSP, 8-state):
--HHHHHHHHHHHHHHHHHHHHHHHHHHHHS-TT-STTHHHHHHHHHHHHHHHHHHHHHHHHHHHTTTT--

pLDDT: mean 77.88, std 13.26, range [36.88, 92.06]

Radius of gyration: 16.66 Å; chains: 1; bounding box: 35×13×52 Å